Protein AF-A0A2P1BN97-F1 (afdb_monomer_lite)

Organism: Klebsiella pneumoniae (NCBI:txid573)

Foldseek 3Di:
DQDPVNVVVVVVVCCVPPQQQDQDPVVSDRNVVVCVVCVVVDDDDPPVVVVPPDPDD

Structure (mmCIF, N/CA/C/O backbone):
data_AF-A0A2P1BN97-F1
#
_entry.id   AF-A0A2P1BN97-F1
#
loop_
_atom_site.group_PDB
_atom_site.id
_atom_site.type_symbol
_atom_site.label_atom_id
_atom_site.label_alt_id
_atom_site.label_comp_id
_atom_site.label_asym_id
_atom_site.label_entity_id
_atom_site.label_seq_id
_atom_site.pdbx_PDB_ins_code
_atom_site.Cartn_x
_atom_site.Cartn_y
_atom_site.Cartn_z
_atom_site.occupancy
_atom_site.B_iso_or_equiv
_atom_site.auth_seq_id
_atom_site.auth_comp_id
_atom_site.auth_asym_id
_atom_site.auth_atom_id
_atom_site.pdbx_PDB_model_num
ATOM 1 N N . MET A 1 1 ? 16.374 -8.072 -18.787 1.00 71.81 1 MET A N 1
ATOM 2 C CA . MET A 1 1 ? 16.684 -7.455 -17.479 1.00 71.81 1 MET A CA 1
ATOM 3 C C . MET A 1 1 ? 15.585 -6.445 -17.179 1.00 71.81 1 MET A C 1
ATOM 5 O O . MET A 1 1 ? 15.214 -5.724 -18.093 1.00 71.81 1 MET A O 1
ATOM 9 N N . LEU A 1 2 ? 14.990 -6.467 -15.984 1.00 8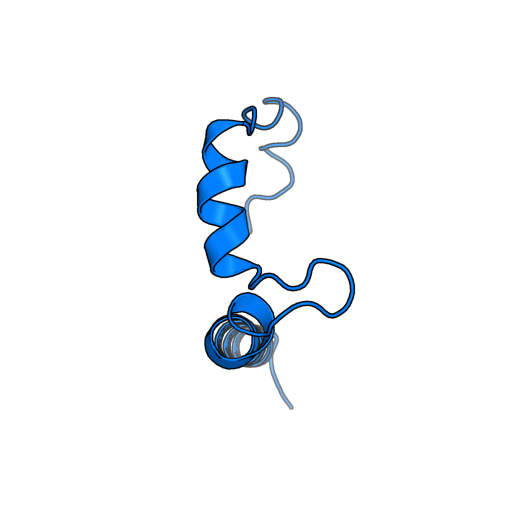1.12 2 LEU A N 1
ATOM 10 C CA . LEU A 1 2 ? 13.960 -5.500 -15.584 1.00 81.12 2 LEU A CA 1
ATOM 11 C C . LEU A 1 2 ? 14.658 -4.294 -14.951 1.00 81.12 2 LEU A C 1
ATOM 13 O O . LEU A 1 2 ? 15.452 -4.487 -14.034 1.00 81.12 2 LEU A O 1
ATOM 17 N N . ASP A 1 3 ? 14.393 -3.085 -15.439 1.00 93.69 3 ASP A N 1
ATOM 18 C CA . ASP A 1 3 ? 14.898 -1.867 -14.806 1.00 93.69 3 ASP A CA 1
ATOM 19 C C . ASP A 1 3 ? 14.021 -1.441 -13.614 1.00 93.69 3 ASP A C 1
ATOM 21 O O . ASP A 1 3 ? 12.891 -1.911 -13.428 1.00 93.69 3 ASP A O 1
ATOM 25 N N . CYS A 1 4 ? 14.552 -0.538 -12.786 1.00 93.38 4 CYS A N 1
ATOM 26 C CA . CYS A 1 4 ? 13.851 -0.039 -11.604 1.00 93.38 4 CYS A CA 1
ATOM 27 C C . CYS A 1 4 ? 12.519 0.639 -11.960 1.00 93.38 4 CYS A C 1
ATOM 29 O O . CYS A 1 4 ? 11.550 0.533 -11.210 1.00 93.38 4 CYS A O 1
ATOM 31 N N . ALA A 1 5 ? 12.435 1.310 -13.112 1.00 92.81 5 ALA A N 1
ATOM 32 C CA . ALA A 1 5 ? 11.220 1.999 -13.531 1.00 92.81 5 ALA A CA 1
ATOM 33 C C . ALA A 1 5 ? 10.090 1.006 -13.846 1.00 92.81 5 ALA A C 1
ATOM 35 O O . ALA A 1 5 ? 8.947 1.198 -13.430 1.00 92.81 5 ALA A O 1
ATOM 36 N N . ALA A 1 6 ? 10.406 -0.078 -14.548 1.00 93.81 6 ALA A N 1
ATOM 37 C CA . ALA A 1 6 ? 9.480 -1.149 -14.873 1.00 93.81 6 ALA A CA 1
ATOM 38 C C . ALA A 1 6 ? 9.067 -1.946 -13.630 1.00 93.81 6 ALA A C 1
ATOM 40 O O . ALA A 1 6 ? 7.896 -2.311 -13.513 1.00 93.81 6 ALA A O 1
ATOM 41 N N . ALA A 1 7 ? 9.982 -2.167 -12.681 1.00 93.69 7 ALA A N 1
ATOM 42 C CA . ALA A 1 7 ? 9.648 -2.753 -11.384 1.00 93.69 7 ALA A CA 1
ATOM 43 C C . ALA A 1 7 ? 8.659 -1.870 -10.603 1.00 93.69 7 ALA A C 1
ATOM 45 O O . ALA A 1 7 ? 7.615 -2.353 -10.167 1.00 93.69 7 ALA A O 1
ATOM 46 N N . ASN A 1 8 ? 8.927 -0.564 -10.512 1.00 95.94 8 ASN A N 1
ATOM 47 C CA . ASN A 1 8 ? 8.068 0.382 -9.799 1.00 95.94 8 ASN A CA 1
ATOM 48 C C . ASN A 1 8 ? 6.661 0.477 -10.398 1.00 95.94 8 ASN A C 1
ATOM 50 O O . ASN A 1 8 ? 5.696 0.605 -9.649 1.00 95.94 8 ASN A O 1
ATOM 54 N N . ARG A 1 9 ? 6.519 0.390 -11.728 1.00 94.75 9 ARG A N 1
ATOM 55 C CA . ARG A 1 9 ? 5.194 0.333 -12.370 1.00 94.75 9 ARG A CA 1
ATOM 56 C C . ARG A 1 9 ? 4.408 -0.898 -11.924 1.00 94.75 9 ARG A C 1
ATOM 58 O O . ARG A 1 9 ? 3.305 -0.747 -11.421 1.00 94.75 9 ARG A O 1
ATOM 65 N N . ARG A 1 10 ? 5.018 -2.085 -11.978 1.00 95.69 10 ARG A N 1
ATOM 66 C CA . ARG A 1 10 ? 4.352 -3.330 -11.554 1.00 95.69 10 ARG A CA 1
ATOM 67 C C . ARG A 1 10 ? 3.936 -3.313 -10.087 1.00 95.69 10 ARG A C 1
ATOM 69 O O . ARG A 1 10 ? 2.878 -3.827 -9.747 1.00 95.69 10 ARG A O 1
ATOM 76 N N . VAL A 1 11 ? 4.757 -2.718 -9.221 1.00 96.75 11 VAL A N 1
ATOM 77 C CA . VAL A 1 11 ? 4.403 -2.545 -7.806 1.00 96.75 11 VAL A CA 1
ATOM 78 C C . VAL A 1 11 ? 3.196 -1.622 -7.659 1.00 96.75 11 VAL A C 1
ATOM 80 O O . VAL A 1 11 ? 2.315 -1.916 -6.860 1.00 96.75 11 VAL A O 1
ATOM 83 N N . ARG A 1 12 ? 3.120 -0.530 -8.430 1.00 96.50 12 ARG A N 1
ATOM 84 C CA . ARG A 1 12 ? 1.962 0.378 -8.403 1.00 96.50 12 ARG A CA 1
ATOM 85 C C . ARG A 1 12 ? 0.680 -0.311 -8.861 1.00 96.50 12 ARG A C 1
ATOM 87 O O . ARG A 1 12 ? -0.337 -0.126 -8.201 1.00 96.50 12 ARG A O 1
ATOM 94 N N . ASP A 1 13 ? 0.753 -1.119 -9.915 1.00 97.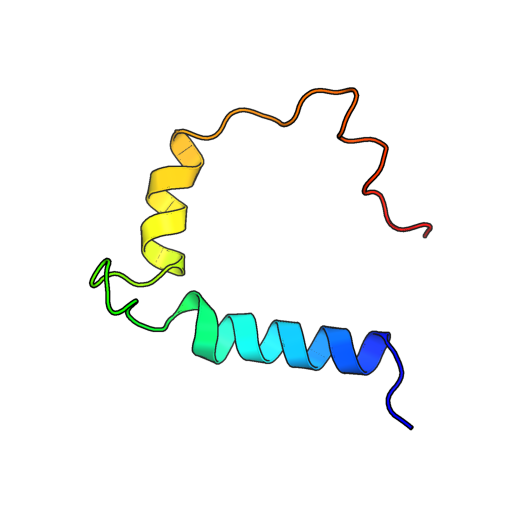31 13 ASP A N 1
ATOM 95 C CA . ASP A 1 13 ? -0.394 -1.887 -10.414 1.00 97.31 13 ASP A CA 1
ATOM 96 C C . ASP A 1 13 ? -0.883 -2.865 -9.333 1.00 97.31 13 ASP A C 1
ATOM 98 O O . ASP A 1 13 ? -2.044 -2.845 -8.934 1.00 97.31 13 ASP A O 1
ATOM 102 N N . TRP A 1 14 ? 0.037 -3.627 -8.733 1.00 97.75 14 TRP A N 1
ATOM 103 C CA . TRP A 1 14 ? -0.293 -4.529 -7.628 1.00 97.75 14 TRP A CA 1
ATOM 104 C C . TRP A 1 14 ? -0.865 -3.801 -6.400 1.00 97.75 14 TRP A C 1
ATOM 106 O O . TRP A 1 14 ? -1.800 -4.287 -5.764 1.00 97.75 14 TRP A O 1
ATOM 116 N N . LEU A 1 15 ? -0.335 -2.625 -6.050 1.00 98.00 15 LEU A N 1
ATOM 117 C CA . LEU A 1 15 ? -0.887 -1.827 -4.956 1.00 98.00 15 LEU A CA 1
ATOM 118 C C . LEU A 1 15 ? -2.336 -1.424 -5.241 1.00 98.00 15 LEU A C 1
ATOM 120 O O . LEU A 1 15 ? -3.171 -1.522 -4.345 1.00 98.00 15 LEU A O 1
ATOM 124 N N . ALA A 1 16 ? -2.632 -0.971 -6.460 1.00 96.56 16 ALA A N 1
ATOM 125 C CA . ALA A 1 16 ? -3.963 -0.521 -6.853 1.00 96.56 16 ALA A CA 1
ATOM 126 C C . ALA A 1 16 ? -4.978 -1.671 -6.891 1.00 96.56 16 ALA A C 1
ATOM 128 O O . ALA A 1 16 ? -6.056 -1.546 -6.307 1.00 96.56 16 ALA A O 1
ATOM 129 N N . ASP A 1 17 ? -4.603 -2.780 -7.524 1.00 97.62 17 ASP A N 1
ATOM 130 C CA . ASP A 1 17 ? -5.547 -3.836 -7.890 1.00 97.62 17 ASP A CA 1
ATOM 131 C C . ASP A 1 17 ? -5.695 -4.907 -6.806 1.00 97.62 17 ASP A C 1
ATOM 133 O O . ASP A 1 17 ? -6.735 -5.551 -6.707 1.00 97.62 17 ASP A O 1
ATOM 137 N N . GLU A 1 18 ? -4.676 -5.082 -5.960 1.00 97.44 18 GLU A N 1
ATOM 138 C CA . GLU A 1 18 ? -4.628 -6.166 -4.979 1.00 97.44 18 GLU A CA 1
ATOM 139 C C . GLU A 1 18 ? -4.465 -5.639 -3.557 1.00 97.44 18 GLU A C 1
ATOM 141 O O . GLU A 1 18 ? -5.330 -5.843 -2.705 1.00 97.44 18 GLU A O 1
ATOM 146 N N . ALA A 1 19 ? -3.350 -4.967 -3.266 1.00 96.94 19 ALA A N 1
ATOM 147 C CA . ALA A 1 19 ? -2.974 -4.686 -1.883 1.00 96.94 19 ALA A CA 1
ATOM 148 C C . ALA A 1 19 ? -3.937 -3.704 -1.200 1.00 96.94 19 ALA A C 1
ATOM 150 O O . ALA A 1 19 ? -4.383 -3.958 -0.082 1.00 96.94 19 ALA A O 1
ATOM 151 N N . ASN A 1 20 ? -4.288 -2.605 -1.875 1.00 97.38 20 ASN A N 1
ATOM 152 C CA . ASN A 1 20 ? -5.115 -1.547 -1.292 1.00 97.38 20 ASN A CA 1
ATOM 153 C C . ASN A 1 20 ? -6.592 -1.944 -1.156 1.00 97.38 20 ASN A C 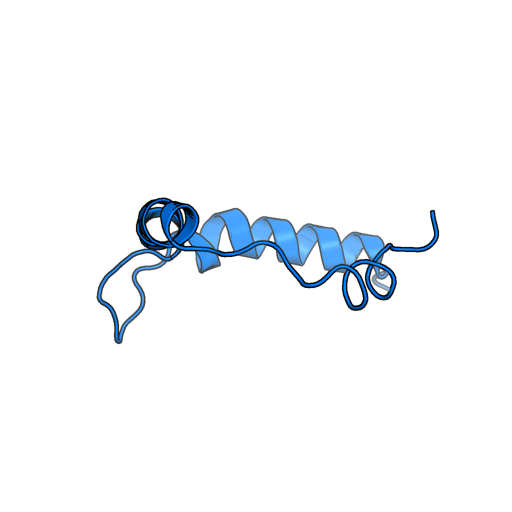1
ATOM 155 O O . ASN A 1 20 ? -7.293 -1.402 -0.299 1.00 97.38 20 ASN A O 1
ATOM 159 N N . VAL A 1 21 ? -7.071 -2.872 -1.987 1.00 97.50 21 VAL A N 1
ATOM 160 C CA . VAL A 1 21 ? -8.483 -3.288 -2.035 1.00 97.50 21 VAL A CA 1
ATOM 161 C C . VAL A 1 21 ? -8.751 -4.621 -1.335 1.00 97.50 21 VAL A C 1
ATOM 163 O O . VAL A 1 21 ? -9.911 -4.977 -1.127 1.00 97.50 21 VAL A O 1
ATOM 166 N N . ARG A 1 22 ? -7.712 -5.359 -0.934 1.00 97.50 22 ARG A N 1
ATOM 167 C CA . ARG A 1 22 ? -7.851 -6.605 -0.172 1.00 97.50 22 ARG A CA 1
ATOM 168 C C . ARG A 1 22 ? -8.397 -6.337 1.227 1.00 97.50 22 ARG A C 1
ATOM 170 O O . ARG A 1 22 ? -7.964 -5.411 1.902 1.00 97.50 22 ARG A O 1
ATOM 177 N N . VAL A 1 23 ? -9.298 -7.196 1.6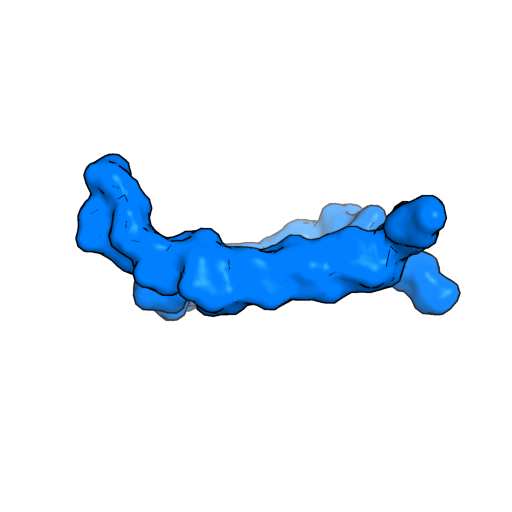99 1.00 97.50 23 VAL A N 1
ATOM 178 C CA . VAL A 1 23 ? -9.720 -7.201 3.106 1.00 97.50 23 VAL A CA 1
ATOM 179 C C . VAL A 1 23 ? -8.580 -7.762 3.955 1.00 97.50 23 VAL A C 1
ATOM 181 O O . VAL A 1 23 ? -8.162 -8.907 3.774 1.00 97.50 23 VAL A O 1
ATOM 184 N N . HIS A 1 24 ? -8.044 -6.948 4.860 1.00 95.94 24 HIS A N 1
ATOM 185 C CA . HIS A 1 24 ? -6.942 -7.351 5.723 1.00 95.94 24 HIS A CA 1
ATOM 186 C C . HIS A 1 24 ? -7.438 -8.330 6.792 1.00 95.94 24 HIS A C 1
ATOM 188 O O . HIS A 1 24 ? -8.344 -7.998 7.549 1.00 95.94 24 HIS A O 1
ATOM 194 N N . ALA A 1 25 ? -6.811 -9.502 6.914 1.00 94.44 25 ALA A N 1
ATOM 195 C CA . ALA A 1 25 ? -7.294 -10.582 7.782 1.00 94.44 25 ALA A CA 1
ATOM 196 C C . ALA A 1 25 ? -7.483 -10.166 9.255 1.00 94.44 25 ALA A C 1
ATOM 198 O O . ALA A 1 25 ? -8.458 -10.556 9.884 1.00 94.44 25 ALA A O 1
ATOM 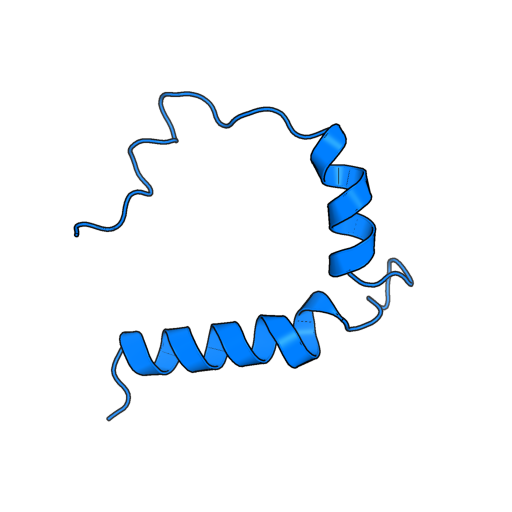199 N N . THR A 1 26 ? -6.578 -9.345 9.798 1.00 95.12 26 THR A N 1
ATOM 200 C CA . THR A 1 26 ? -6.649 -8.902 11.204 1.00 95.12 26 THR A CA 1
ATOM 201 C C . THR A 1 26 ? -7.645 -7.765 11.438 1.00 95.12 26 THR A C 1
ATOM 203 O O . THR A 1 26 ? -8.252 -7.698 12.498 1.00 95.12 26 THR A O 1
ATOM 206 N N . LEU A 1 27 ? -7.789 -6.846 10.476 1.00 92.31 27 LEU A N 1
ATOM 207 C CA . LEU A 1 27 ? -8.608 -5.633 10.636 1.00 92.31 27 LEU A CA 1
ATOM 208 C C . LEU A 1 27 ? -10.016 -5.819 10.064 1.00 92.31 27 LEU A C 1
ATOM 210 O O . LEU A 1 27 ? -10.907 -5.041 10.368 1.00 92.31 27 LEU A O 1
ATOM 214 N N . ASN A 1 28 ? -10.203 -6.844 9.230 1.00 96.88 28 ASN A N 1
ATOM 215 C CA . ASN A 1 28 ? -11.402 -7.116 8.447 1.00 96.88 28 ASN A CA 1
ATOM 216 C C . ASN A 1 28 ? -11.893 -5.914 7.615 1.00 96.88 28 ASN A C 1
ATOM 218 O O . ASN A 1 28 ? -13.071 -5.791 7.292 1.00 96.88 28 ASN A O 1
ATOM 222 N N . GLU A 1 29 ? -10.962 -5.039 7.240 1.00 97.06 29 GLU A N 1
ATOM 223 C CA . GLU A 1 29 ? -11.194 -3.809 6.487 1.00 97.06 29 GLU A CA 1
ATOM 224 C C . GLU A 1 29 ? -10.268 -3.752 5.273 1.00 97.06 29 GLU A C 1
ATOM 226 O O . GLU A 1 29 ? -9.188 -4.352 5.267 1.00 97.06 29 GLU A O 1
ATOM 231 N N . ARG A 1 30 ? -10.673 -3.000 4.245 1.00 97.50 30 ARG A N 1
ATOM 232 C CA . ARG A 1 30 ? -9.798 -2.692 3.109 1.00 97.50 30 ARG A CA 1
ATOM 233 C C . ARG A 1 30 ? -8.893 -1.506 3.459 1.00 97.50 30 ARG A C 1
ATOM 235 O O . ARG A 1 30 ? -9.423 -0.472 3.883 1.00 97.50 30 ARG A O 1
ATOM 242 N N . PRO A 1 31 ? -7.568 -1.589 3.229 1.00 96.62 31 PRO A N 1
ATOM 243 C CA . PRO A 1 31 ? -6.645 -0.487 3.492 1.00 96.62 31 PRO A CA 1
ATOM 244 C C . PRO A 1 31 ? -7.076 0.838 2.859 1.00 96.62 31 PRO A C 1
ATOM 246 O O . PRO A 1 31 ? -6.987 1.875 3.507 1.00 96.62 31 PRO A O 1
ATOM 249 N N . ILE A 1 32 ? -7.611 0.819 1.633 1.00 96.81 32 ILE A N 1
ATOM 250 C CA . ILE A 1 32 ? -8.054 2.039 0.940 1.00 96.81 32 ILE A CA 1
ATOM 251 C C . ILE A 1 32 ? -9.214 2.760 1.639 1.00 96.81 32 ILE A C 1
ATOM 253 O O . ILE A 1 32 ? -9.288 3.988 1.592 1.00 96.81 32 ILE A O 1
ATOM 257 N N . ASP A 1 33 ? -10.113 2.019 2.287 1.00 96.81 33 ASP A N 1
ATOM 258 C CA . ASP A 1 33 ? -11.254 2.601 2.995 1.00 96.81 33 ASP A CA 1
ATOM 259 C C . ASP A 1 33 ? -10.820 3.134 4.356 1.00 96.81 33 ASP A C 1
ATOM 261 O O . ASP A 1 33 ? -11.173 4.253 4.731 1.00 96.81 33 ASP A O 1
ATOM 265 N N . ARG A 1 34 ? -10.005 2.352 5.070 1.00 95.56 34 ARG A N 1
ATOM 266 C CA . ARG A 1 34 ? -9.445 2.733 6.366 1.00 95.56 34 ARG A CA 1
ATOM 267 C C . ARG A 1 34 ? -8.550 3.968 6.253 1.00 95.56 34 ARG A C 1
ATOM 269 O O . ARG A 1 34 ? -8.686 4.899 7.041 1.00 95.56 34 ARG A O 1
ATOM 276 N N . TRP A 1 35 ? -7.725 4.035 5.208 1.00 95.00 35 TRP A N 1
ATOM 277 C CA . TRP A 1 35 ? -6.864 5.182 4.918 1.00 95.00 35 TRP A CA 1
ATOM 278 C C . TRP A 1 35 ? -7.635 6.504 4.847 1.00 95.00 35 TRP A C 1
ATOM 280 O O . TRP A 1 35 ? -7.159 7.528 5.332 1.00 95.00 35 TRP A O 1
ATOM 290 N N . ARG A 1 36 ? -8.843 6.506 4.266 1.00 94.69 36 ARG A N 1
ATOM 291 C CA . ARG A 1 36 ? -9.665 7.724 4.164 1.00 94.69 36 ARG A CA 1
ATOM 292 C C . ARG A 1 36 ? -10.038 8.286 5.533 1.00 94.69 36 ARG A C 1
ATOM 294 O O . ARG A 1 36 ? -10.082 9.503 5.665 1.00 94.69 36 ARG A O 1
ATOM 301 N N . GLN A 1 37 ? -10.271 7.409 6.506 1.00 94.31 37 GLN A N 1
ATOM 302 C CA . GLN A 1 37 ? -10.617 7.768 7.881 1.00 94.31 37 GLN A CA 1
ATOM 303 C C . GLN A 1 37 ? -9.370 8.228 8.644 1.00 94.31 37 GLN A C 1
ATOM 305 O O . GLN A 1 37 ? -9.364 9.281 9.270 1.00 94.31 37 GLN A O 1
ATOM 310 N N . GLU A 1 38 ? -8.271 7.478 8.533 1.00 94.50 38 GLU A N 1
ATOM 311 C CA . GLU A 1 38 ? -7.023 7.788 9.239 1.00 94.50 38 GLU A CA 1
ATOM 312 C C . GLU A 1 38 ? -6.384 9.094 8.762 1.00 94.50 38 GLU A C 1
ATOM 314 O O . GLU A 1 38 ? -5.780 9.807 9.561 1.00 94.50 38 GLU A O 1
ATOM 319 N N . ARG A 1 39 ? -6.551 9.446 7.480 1.00 94.56 39 ARG A N 1
ATOM 320 C CA . ARG A 1 39 ? -5.958 10.646 6.877 1.00 94.56 39 ARG A CA 1
ATOM 321 C C . ARG A 1 39 ? -6.332 11.937 7.603 1.00 94.56 39 ARG A C 1
ATOM 323 O O . ARG A 1 39 ? -5.511 12.848 7.650 1.00 94.56 39 ARG A O 1
ATOM 330 N N . GLU A 1 40 ? -7.531 12.019 8.171 1.00 93.00 40 GLU A N 1
ATOM 331 C CA . GLU A 1 40 ? -7.979 13.189 8.941 1.00 93.00 40 GLU A CA 1
ATOM 332 C C . GLU A 1 40 ? -7.231 13.343 10.273 1.00 93.00 40 GLU A C 1
ATOM 334 O O . GLU A 1 40 ? -7.144 14.441 10.818 1.00 93.00 40 GLU A O 1
ATOM 339 N N . HIS A 1 41 ? -6.643 12.259 10.776 1.00 94.75 41 HIS A N 1
ATOM 340 C CA . HIS A 1 41 ? -5.918 12.220 12.042 1.00 94.75 41 HIS A CA 1
ATOM 341 C C . HIS A 1 41 ? -4.396 12.327 11.880 1.00 94.75 41 HIS A C 1
ATOM 343 O O . HIS A 1 41 ? -3.671 12.358 12.877 1.00 94.75 41 HIS A O 1
ATOM 349 N N . LEU A 1 42 ? -3.886 12.380 10.646 1.00 93.31 42 LEU A N 1
ATOM 350 C CA . LEU A 1 42 ? -2.450 12.454 10.400 1.00 93.31 42 LEU A CA 1
ATOM 351 C C . LEU A 1 42 ? -1.903 13.857 10.631 1.00 93.31 42 LEU A C 1
ATOM 353 O O . LEU A 1 42 ? -2.457 14.859 10.184 1.00 93.31 42 LEU A O 1
ATOM 357 N N . GLN A 1 43 ? -0.740 13.906 11.272 1.00 92.56 43 GLN A N 1
ATOM 358 C CA . GLN A 1 43 ? 0.051 15.121 11.389 1.00 92.56 43 GLN A CA 1
ATOM 359 C C . GLN A 1 43 ? 1.062 15.207 10.239 1.00 92.56 43 GLN A C 1
ATOM 361 O O . GLN A 1 43 ? 1.563 14.177 9.776 1.00 92.56 43 GLN A O 1
ATOM 366 N N . PRO A 1 44 ? 1.396 16.421 9.770 1.00 88.38 44 PRO A N 1
ATOM 367 C CA . PRO A 1 44 ? 2.433 16.595 8.767 1.00 88.38 44 PRO A CA 1
ATOM 368 C C . PRO A 1 44 ? 3.781 16.089 9.287 1.00 88.38 44 PRO A C 1
ATOM 370 O O . PRO A 1 44 ? 4.114 16.245 10.464 1.00 88.38 44 PRO A O 1
ATOM 373 N N . LEU A 1 45 ? 4.588 15.529 8.384 1.00 87.31 45 LEU A N 1
ATOM 374 C CA . LEU A 1 45 ? 5.948 15.117 8.718 1.00 87.31 45 LEU A CA 1
ATOM 375 C C . LEU A 1 45 ? 6.773 16.321 9.211 1.00 87.31 45 LEU A C 1
ATOM 377 O O . LEU A 1 45 ? 6.674 17.413 8.632 1.00 87.31 45 LEU A O 1
ATOM 381 N N . PRO A 1 46 ? 7.637 16.140 10.229 1.00 86.88 46 PRO A N 1
ATOM 382 C CA . PRO A 1 46 ? 8.557 17.180 10.665 1.00 86.88 46 PRO A CA 1
ATOM 383 C C . PRO A 1 46 ? 9.412 17.686 9.499 1.00 86.88 46 PRO A C 1
ATOM 385 O O . PRO A 1 46 ? 9.937 16.910 8.699 1.00 86.88 46 PRO A O 1
ATOM 388 N N . SER A 1 47 ? 9.615 19.000 9.429 1.00 80.44 47 SER A N 1
ATOM 389 C CA . SER A 1 47 ? 10.318 19.675 8.324 1.00 80.44 47 SER A CA 1
ATOM 390 C C . SER A 1 47 ? 11.746 19.176 8.066 1.00 80.44 47 SER A C 1
ATOM 392 O O . SER A 1 47 ? 12.258 19.342 6.959 1.00 80.44 47 SER A O 1
ATOM 394 N N . ARG A 1 48 ? 12.388 18.561 9.066 1.00 75.44 48 ARG A N 1
ATOM 395 C CA . ARG A 1 48 ? 13.722 17.954 8.948 1.00 75.44 48 ARG A CA 1
ATOM 396 C C . ARG A 1 48 ? 13.718 16.639 8.163 1.00 75.44 48 ARG A C 1
ATOM 398 O O . ARG A 1 48 ? 14.671 16.407 7.443 1.00 75.44 48 ARG A O 1
ATOM 405 N N . VAL A 1 49 ? 12.645 15.848 8.241 1.00 66.00 49 VAL A N 1
ATOM 406 C CA . VAL A 1 49 ? 12.526 14.541 7.564 1.00 66.00 49 VAL A CA 1
ATOM 407 C C . VAL A 1 49 ? 12.109 14.705 6.100 1.00 66.00 49 VAL A C 1
ATOM 409 O O . VAL A 1 49 ? 12.589 13.992 5.229 1.00 66.00 49 VAL A O 1
ATOM 412 N N . ARG A 1 50 ? 11.282 15.717 5.791 1.00 59.06 50 ARG A N 1
ATOM 413 C CA . ARG A 1 50 ? 10.762 15.961 4.429 1.00 59.06 50 ARG A CA 1
ATOM 414 C C . ARG A 1 50 ? 11.853 16.144 3.359 1.00 59.06 50 ARG A C 1
ATOM 416 O O . ARG A 1 50 ? 11.558 16.022 2.176 1.00 59.06 50 ARG A O 1
ATOM 423 N N . ARG A 1 51 ? 13.082 16.507 3.745 1.00 57.31 51 ARG A N 1
ATOM 424 C CA . ARG A 1 51 ? 14.178 16.774 2.800 1.00 57.31 51 ARG A CA 1
ATOM 425 C C . ARG A 1 51 ? 14.923 15.522 2.336 1.00 57.31 51 ARG A C 1
ATOM 427 O O . ARG A 1 51 ? 15.551 15.596 1.286 1.00 57.31 51 ARG A O 1
ATOM 434 N N . ASP A 1 52 ? 14.811 14.412 3.060 1.00 57.00 52 ASP A N 1
ATOM 435 C CA . ASP A 1 52 ? 15.612 13.212 2.793 1.00 57.00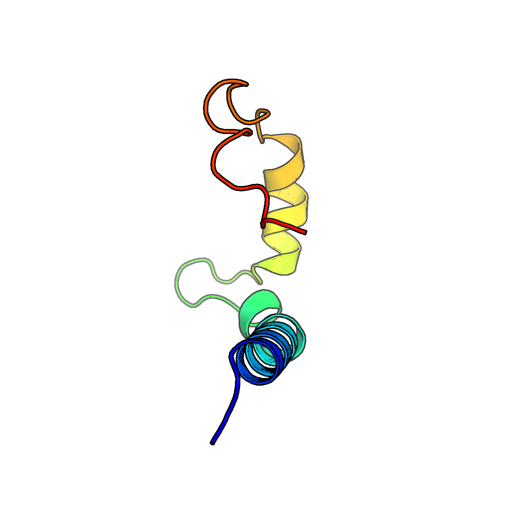 52 ASP A CA 1
ATOM 436 C C . ASP A 1 52 ? 14.935 12.242 1.799 1.00 57.00 52 ASP A C 1
ATOM 438 O O . ASP A 1 52 ? 15.577 11.321 1.305 1.00 57.00 52 ASP A O 1
ATOM 442 N N . GLU A 1 53 ? 13.660 12.469 1.449 1.00 55.22 53 GLU A N 1
ATOM 443 C CA . GLU A 1 53 ? 12.844 11.582 0.592 1.00 55.22 53 GLU A CA 1
ATOM 444 C C . GLU A 1 53 ? 12.507 12.140 -0.802 1.00 55.22 53 GLU A C 1
ATOM 446 O O . GLU A 1 53 ? 11.788 11.494 -1.567 1.00 55.22 53 GLU A O 1
ATOM 451 N N . ALA A 1 54 ? 12.991 13.328 -1.176 1.00 49.69 54 ALA A N 1
ATOM 452 C CA . ALA A 1 54 ? 12.780 13.811 -2.539 1.00 49.69 54 ALA A CA 1
ATOM 453 C C . ALA A 1 54 ? 13.629 12.963 -3.507 1.00 49.69 54 ALA A C 1
ATOM 455 O O . ALA A 1 54 ? 14.857 12.986 -3.386 1.00 49.69 54 ALA A O 1
ATOM 456 N N . PRO A 1 55 ? 13.039 12.224 -4.470 1.00 45.84 55 PRO A N 1
ATOM 457 C CA . PRO A 1 55 ? 13.844 11.596 -5.504 1.00 45.84 55 PRO A CA 1
ATOM 458 C C . PRO A 1 55 ? 14.579 12.706 -6.257 1.00 45.84 55 PRO A C 1
ATOM 460 O O . PRO A 1 55 ? 13.963 13.699 -6.653 1.00 45.84 55 PRO A O 1
ATOM 463 N N . ALA A 1 56 ? 15.895 12.552 -6.416 1.00 50.06 56 ALA A N 1
ATOM 464 C CA . ALA A 1 56 ? 16.654 13.362 -7.356 1.00 50.06 56 ALA A CA 1
ATOM 465 C C . ALA A 1 56 ? 15.937 13.271 -8.711 1.00 50.06 56 ALA A C 1
ATOM 467 O O . ALA A 1 56 ? 15.687 12.164 -9.196 1.00 50.06 56 ALA A O 1
ATOM 468 N N . GLY A 1 57 ? 15.495 14.429 -9.206 1.00 48.59 57 GLY A N 1
ATOM 469 C CA . GLY A 1 57 ? 14.762 14.558 -10.464 1.00 48.59 57 GLY A CA 1
ATOM 470 C C . GLY A 1 57 ? 15.556 14.088 -11.671 1.00 48.59 57 GLY A C 1
ATOM 471 O O . GLY A 1 57 ? 16.800 13.984 -11.569 1.00 48.59 57 GLY A O 1
#

Secondary structure (DSSP, 8-state):
---HHHHHHHHHHHIIIIITTSPPTTT-S-HHHHHHHHGGGPPPPPTTTTTSSPPP-

Sequence (57 aa):
MLDCAAANRRVRDWLADEANVRVHATLNERPIDRWRQEREHLQPLPSRVRRDEAPAG

pLDDT: mean 87.38, std 15.41, range [45.84, 98.0]

Radius of gyration: 15.42 Å; chains: 1; bounding box: 28×30×30 Å